Protein AF-A0A174RJ77-F1 (afdb_monomer_lite)

pLDDT: mean 95.98, std 3.33, range [72.75, 98.44]

Secondary structure (DSSP, 8-state):
--------TTTTTB-TTS--BPEEPSS-TTEEE-TTS-EEEHHHHHHHHHHHHHHHHHHHHTS-HHHHHHHHHHSGGGG-TTT--HHHHHHHHHHHHHHH--

Radius of gyration: 14.79 Å; chains: 1; bounding box: 37×21×44 Å

Foldseek 3Di:
DDDDDADLACLLQAFQQRQGGWAADPVDRQWTAGPVRDIDGSVVSSVQFRVLLVCLCVVLVPDDPVVSVVLCVQQVCSVPRNHGHNNSSVSSVVVVVVVVVD

Structure (mmCIF, N/CA/C/O backbone):
data_AF-A0A174RJ77-F1
#
_entry.id   AF-A0A174RJ77-F1
#
loop_
_atom_site.group_PDB
_atom_site.id
_atom_site.type_symbol
_atom_site.label_atom_id
_atom_site.label_alt_id
_atom_site.label_comp_id
_atom_site.label_asym_id
_atom_site.label_entity_id
_atom_site.label_seq_id
_atom_site.pdbx_PDB_ins_code
_atom_site.Cartn_x
_atom_site.Cartn_y
_atom_site.Cartn_z
_atom_site.occupancy
_atom_site.B_iso_or_equiv
_atom_site.auth_seq_id
_atom_site.auth_comp_id
_atom_site.auth_asym_id
_atom_site.auth_atom_id
_atom_site.pdbx_PDB_model_num
ATOM 1 N N . MET A 1 1 ? -22.106 -3.620 -12.571 1.00 86.31 1 MET A N 1
ATOM 2 C CA . MET A 1 1 ? -20.728 -3.411 -12.063 1.00 86.31 1 MET A CA 1
ATOM 3 C C . MET A 1 1 ? -20.733 -2.236 -11.085 1.00 86.31 1 MET A C 1
ATOM 5 O O . MET A 1 1 ? -21.348 -1.231 -11.412 1.00 86.31 1 MET A O 1
ATOM 9 N N . ARG A 1 2 ? -20.119 -2.347 -9.893 1.00 92.81 2 ARG A N 1
ATOM 10 C CA . ARG A 1 2 ? -19.950 -1.219 -8.948 1.00 92.81 2 ARG A CA 1
ATOM 11 C C . ARG A 1 2 ? -18.529 -0.665 -9.074 1.00 92.81 2 ARG A C 1
ATOM 13 O O . ARG A 1 2 ? -17.588 -1.449 -9.103 1.00 92.81 2 ARG A O 1
ATOM 20 N N . VAL A 1 3 ? -18.376 0.658 -9.144 1.00 94.00 3 VAL A N 1
ATOM 21 C CA . VAL A 1 3 ? -17.077 1.331 -9.320 1.00 94.00 3 VAL A CA 1
ATOM 22 C C . VAL A 1 3 ? -16.891 2.369 -8.219 1.00 94.00 3 VAL A C 1
ATOM 24 O O . VAL A 1 3 ? -17.810 3.120 -7.905 1.00 94.00 3 VAL A O 1
ATOM 27 N N . SER A 1 4 ? -15.691 2.427 -7.643 1.00 94.81 4 SER A N 1
ATOM 28 C CA . SER A 1 4 ? -15.309 3.415 -6.636 1.00 94.81 4 SER A CA 1
ATOM 29 C C . SER A 1 4 ? -13.977 4.056 -7.009 1.00 94.81 4 SER A C 1
ATOM 31 O O . SER A 1 4 ? -13.046 3.371 -7.423 1.00 94.81 4 SER A O 1
ATOM 33 N N . ARG A 1 5 ? -13.864 5.370 -6.806 1.00 95.50 5 ARG A N 1
ATOM 34 C CA . ARG A 1 5 ? -12.631 6.124 -7.056 1.00 95.50 5 ARG A CA 1
ATOM 35 C C . ARG A 1 5 ? -11.770 6.189 -5.797 1.00 95.50 5 ARG A C 1
ATOM 37 O O . ARG A 1 5 ? -12.289 6.340 -4.688 1.00 95.50 5 ARG A O 1
ATOM 44 N N . VAL A 1 6 ? -10.456 6.107 -5.980 1.00 95.56 6 VAL A N 1
ATOM 45 C CA . VAL A 1 6 ? -9.434 6.284 -4.938 1.00 95.56 6 VAL A CA 1
ATOM 46 C C . VAL A 1 6 ? -8.337 7.210 -5.454 1.00 95.56 6 VAL A C 1
ATOM 48 O O . VAL A 1 6 ? -8.186 7.396 -6.660 1.00 95.56 6 VAL A O 1
ATOM 51 N N . CYS A 1 7 ? -7.569 7.810 -4.546 1.00 94.25 7 CYS A N 1
ATOM 52 C CA . CYS A 1 7 ? -6.403 8.597 -4.934 1.00 94.25 7 CYS A CA 1
ATOM 53 C C . CYS A 1 7 ? -5.330 7.666 -5.517 1.00 94.25 7 CYS A C 1
ATOM 55 O O . CYS A 1 7 ? -4.891 6.745 -4.829 1.00 94.25 7 CYS A O 1
ATOM 57 N N . ALA A 1 8 ? -4.892 7.920 -6.750 1.00 94.19 8 ALA A N 1
ATOM 58 C CA . ALA A 1 8 ? -3.866 7.127 -7.436 1.00 94.19 8 ALA A CA 1
ATOM 59 C C . ALA A 1 8 ? -2.433 7.653 -7.227 1.00 94.19 8 ALA A C 1
ATOM 61 O O . ALA A 1 8 ? -1.474 7.070 -7.719 1.00 94.19 8 ALA A O 1
ATOM 62 N N . TRP A 1 9 ? -2.260 8.754 -6.492 1.00 96.50 9 TRP A N 1
ATOM 63 C CA . TRP A 1 9 ? -0.948 9.374 -6.300 1.00 96.50 9 TRP A CA 1
ATOM 64 C C . TRP A 1 9 ? 0.070 8.379 -5.719 1.00 96.50 9 TRP A C 1
ATOM 66 O O . TRP A 1 9 ? -0.235 7.716 -4.731 1.00 96.50 9 TRP A O 1
ATOM 76 N N . ASN A 1 10 ? 1.263 8.278 -6.308 1.00 96.75 10 ASN A N 1
ATOM 77 C CA . ASN A 1 10 ? 2.344 7.349 -5.940 1.00 96.75 10 ASN A CA 1
ATOM 78 C C . ASN A 1 10 ? 2.051 5.837 -6.042 1.00 96.75 10 ASN A C 1
ATOM 80 O O . ASN A 1 10 ? 2.937 5.052 -5.706 1.00 96.75 10 ASN A O 1
ATOM 84 N N . THR A 1 11 ? 0.882 5.375 -6.505 1.00 96.88 11 THR A N 1
ATOM 85 C CA . THR A 1 11 ? 0.582 3.924 -6.508 1.00 96.88 11 THR A CA 1
ATOM 86 C C . THR A 1 11 ? 1.549 3.120 -7.375 1.00 96.88 11 THR A C 1
ATOM 88 O O . THR A 1 11 ? 1.895 2.004 -7.002 1.00 96.88 11 THR A O 1
ATOM 91 N N . SER A 1 12 ? 2.026 3.691 -8.483 1.00 95.88 12 SER A N 1
ATOM 92 C CA . SER A 1 12 ? 3.028 3.082 -9.370 1.00 95.88 12 SER A CA 1
ATOM 93 C C . SER A 1 12 ? 4.480 3.382 -8.995 1.00 95.88 12 SER A C 1
ATOM 95 O O . SER A 1 12 ? 5.388 2.874 -9.648 1.00 95.88 12 SER A O 1
ATOM 97 N N . SER A 1 13 ? 4.700 4.270 -8.024 1.00 96.88 13 SER A N 1
ATOM 98 C CA . SER A 1 13 ? 6.037 4.706 -7.601 1.00 96.88 13 SER A CA 1
ATOM 99 C C . SER A 1 13 ? 6.495 3.998 -6.330 1.00 96.88 13 SER A C 1
ATOM 101 O O . SER A 1 13 ? 7.689 3.979 -6.057 1.00 96.88 13 SER A O 1
ATOM 103 N N . LEU A 1 14 ? 5.565 3.417 -5.567 1.00 98.06 14 LEU A N 1
ATOM 104 C CA . LEU A 1 14 ? 5.829 2.696 -4.324 1.00 98.06 14 LEU A CA 1
ATOM 105 C C . LEU A 1 14 ? 5.679 1.184 -4.522 1.00 98.06 14 LEU A C 1
ATOM 107 O O . LEU A 1 14 ? 4.740 0.712 -5.169 1.00 98.06 14 LEU A O 1
ATOM 111 N N . ALA A 1 15 ? 6.600 0.427 -3.938 1.00 98.31 15 ALA A N 1
ATOM 112 C CA . ALA A 1 15 ? 6.573 -1.023 -3.912 1.00 98.31 15 ALA A CA 1
ATOM 113 C C . ALA A 1 15 ? 5.388 -1.499 -3.069 1.00 98.31 15 ALA A C 1
ATOM 115 O O . ALA A 1 15 ? 5.152 -1.004 -1.964 1.00 98.31 15 ALA A O 1
ATOM 116 N N . TYR A 1 16 ? 4.623 -2.459 -3.588 1.00 98.31 16 TYR A N 1
ATOM 117 C CA . TYR A 1 16 ? 3.419 -2.928 -2.900 1.00 98.31 16 TYR A CA 1
ATOM 118 C C . TYR A 1 16 ? 3.715 -3.577 -1.538 1.00 98.31 16 TYR A C 1
ATOM 120 O O . TYR A 1 16 ? 2.834 -3.647 -0.682 1.00 98.31 16 TYR A O 1
ATOM 128 N N . ASP A 1 17 ? 4.936 -4.074 -1.340 1.00 97.69 17 ASP A N 1
ATOM 129 C CA . ASP A 1 17 ? 5.390 -4.754 -0.127 1.00 97.69 17 ASP A CA 1
ATOM 130 C C . ASP A 1 17 ? 5.868 -3.793 0.972 1.00 97.69 17 ASP A C 1
ATOM 132 O O . ASP A 1 17 ? 6.306 -4.247 2.025 1.00 97.69 17 ASP A O 1
ATOM 136 N N . GLY A 1 18 ? 5.750 -2.478 0.760 1.00 97.19 18 GLY A N 1
ATOM 137 C CA . GLY A 1 18 ? 6.141 -1.476 1.749 1.00 97.19 18 GLY A CA 1
ATOM 138 C C . GLY A 1 18 ? 7.624 -1.128 1.729 1.00 97.19 18 GLY A C 1
ATOM 139 O O . GLY A 1 18 ? 8.044 -0.286 2.516 1.00 97.19 18 GLY A O 1
ATOM 140 N N . SER A 1 19 ? 8.418 -1.678 0.804 1.00 97.31 19 SER A N 1
ATOM 141 C CA . SER A 1 19 ? 9.857 -1.406 0.747 1.00 97.31 19 SER A CA 1
ATOM 142 C C . SER A 1 19 ? 10.226 -0.011 0.210 1.00 97.31 19 SER A C 1
ATOM 144 O O . SER A 1 19 ? 11.354 0.186 -0.222 1.00 97.31 19 SER A O 1
ATOM 146 N N . GLY A 1 20 ? 9.299 0.943 0.122 1.00 96.81 20 GLY A N 1
ATOM 147 C CA . GLY A 1 20 ? 9.567 2.284 -0.409 1.00 96.81 20 GLY A CA 1
ATOM 148 C C . GLY A 1 20 ? 9.467 2.394 -1.934 1.00 96.81 20 GLY A C 1
ATOM 149 O O . GLY A 1 20 ? 8.632 1.747 -2.561 1.00 96.81 20 GLY A O 1
ATOM 150 N N . SER A 1 21 ? 10.263 3.280 -2.537 1.00 97.88 21 SER A N 1
ATOM 151 C CA . SER A 1 21 ? 10.147 3.613 -3.964 1.00 97.88 21 SER A CA 1
ATOM 152 C C . SER A 1 21 ? 10.695 2.518 -4.880 1.00 97.88 21 SER A C 1
ATOM 154 O O . SER A 1 21 ? 11.702 1.884 -4.567 1.00 97.88 21 SER A O 1
ATOM 156 N N . VAL A 1 22 ? 10.075 2.341 -6.047 1.00 98.00 22 VAL A N 1
ATOM 157 C CA . VAL A 1 22 ? 10.551 1.417 -7.089 1.00 98.00 22 VAL A CA 1
ATOM 158 C C . VAL A 1 22 ? 11.472 2.120 -8.085 1.00 98.00 22 VAL A C 1
ATOM 160 O O . VAL A 1 22 ? 11.252 3.280 -8.434 1.00 98.00 22 VAL A O 1
ATOM 163 N N . SER A 1 23 ? 12.466 1.399 -8.603 1.00 97.94 23 SER A N 1
ATOM 164 C CA . SER A 1 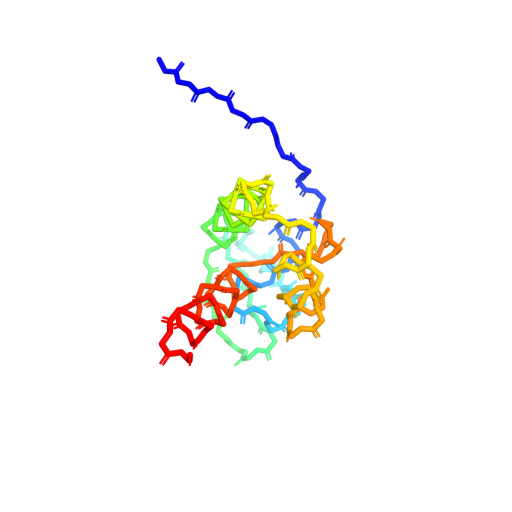23 ? 13.279 1.832 -9.743 1.00 97.94 23 SER A CA 1
ATOM 165 C C . SER A 1 23 ? 12.764 1.172 -11.020 1.00 97.94 23 SER A C 1
ATOM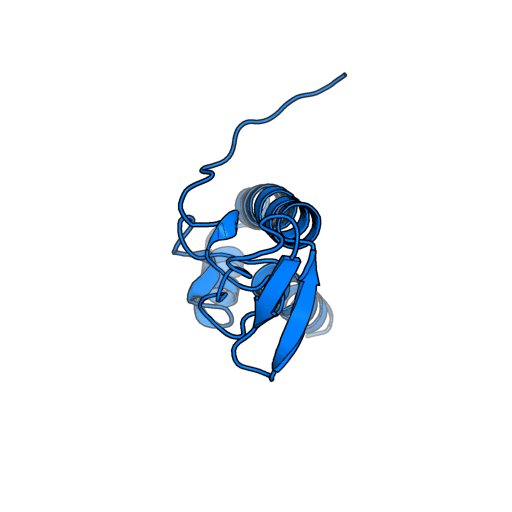 167 O O . SER A 1 23 ? 12.700 -0.055 -11.093 1.00 97.94 23 SER A O 1
ATOM 169 N N . ARG A 1 24 ? 12.342 1.958 -12.016 1.00 96.69 24 ARG A N 1
ATOM 170 C CA . ARG A 1 24 ? 11.845 1.417 -13.292 1.00 96.69 24 ARG A CA 1
ATOM 171 C C . ARG A 1 24 ? 13.002 0.975 -14.175 1.00 96.69 24 ARG A C 1
ATOM 173 O O . ARG A 1 24 ? 14.008 1.669 -14.279 1.00 96.69 24 ARG A O 1
ATOM 180 N N . ASP A 1 25 ? 12.821 -0.154 -14.847 1.00 96.19 25 ASP A N 1
ATOM 181 C CA . ASP A 1 25 ? 13.788 -0.628 -15.827 1.00 96.19 25 ASP A CA 1
ATOM 182 C C . ASP A 1 25 ? 13.740 0.282 -17.077 1.00 96.19 25 ASP A C 1
ATOM 184 O O . ASP A 1 25 ? 12.664 0.472 -17.654 1.00 96.19 25 ASP A O 1
ATOM 188 N N . PRO A 1 26 ? 14.876 0.874 -17.493 1.00 96.06 26 PRO A N 1
ATOM 189 C CA . PRO A 1 26 ? 14.922 1.804 -18.621 1.00 96.06 26 PRO A CA 1
ATOM 190 C C . PRO A 1 26 ? 14.754 1.118 -19.983 1.00 96.06 26 PRO A C 1
ATOM 192 O O . PRO A 1 26 ? 14.465 1.788 -20.968 1.00 96.06 26 PRO A O 1
ATOM 195 N N . LYS A 1 27 ? 14.958 -0.203 -20.062 1.00 96.75 27 LYS A N 1
ATOM 196 C CA . LYS A 1 27 ? 14.786 -0.994 -21.289 1.00 96.75 27 LYS A CA 1
ATOM 197 C C . LYS A 1 27 ? 13.413 -1.655 -21.350 1.00 96.75 27 LYS A C 1
ATOM 199 O O . LYS A 1 27 ? 12.919 -1.927 -22.439 1.00 96.75 27 LYS A O 1
ATOM 204 N N . ASN A 1 28 ? 12.801 -1.927 -20.197 1.00 96.75 28 ASN A N 1
ATOM 205 C CA . ASN A 1 28 ? 11.468 -2.512 -20.105 1.00 96.75 28 ASN A CA 1
ATOM 206 C C . ASN A 1 28 ? 10.636 -1.851 -18.998 1.00 96.75 28 ASN A C 1
ATOM 208 O O . ASN A 1 28 ? 10.596 -2.326 -17.865 1.00 96.75 28 ASN A O 1
ATOM 212 N N . HIS A 1 29 ? 9.895 -0.801 -19.350 1.00 93.75 29 HIS A N 1
ATOM 213 C CA . HIS A 1 29 ? 9.094 -0.024 -18.400 1.00 93.75 29 HIS A CA 1
ATOM 214 C C . HIS A 1 29 ? 7.972 -0.803 -17.691 1.00 93.75 29 HIS A C 1
ATOM 216 O O . HIS A 1 29 ? 7.457 -0.321 -16.679 1.00 93.75 29 HIS A O 1
ATOM 222 N N . SER A 1 30 ? 7.605 -1.999 -18.167 1.00 97.19 30 SER A N 1
ATOM 223 C CA . SER A 1 30 ? 6.668 -2.884 -17.466 1.00 97.19 30 SER A CA 1
ATOM 224 C C . SER A 1 30 ? 7.284 -3.532 -16.223 1.00 97.19 30 SER A C 1
ATOM 226 O O . SER A 1 30 ? 6.550 -4.089 -15.408 1.00 97.19 30 SER A O 1
ATOM 228 N N . LEU A 1 31 ? 8.610 -3.476 -16.060 1.00 98.19 31 LEU A N 1
ATOM 229 C CA . LEU A 1 31 ? 9.333 -4.026 -14.919 1.00 98.19 31 LEU A CA 1
ATOM 230 C C . LEU A 1 31 ? 9.933 -2.919 -14.046 1.00 98.19 31 LEU A C 1
ATOM 232 O O . LEU A 1 31 ? 10.412 -1.887 -14.521 1.00 98.19 31 LEU A O 1
ATOM 236 N N . CYS A 1 32 ? 9.956 -3.174 -12.745 1.00 98.00 32 CYS A N 1
ATOM 237 C CA . CYS A 1 32 ? 10.668 -2.371 -11.767 1.00 98.00 32 CYS A CA 1
ATOM 238 C C . CYS A 1 32 ? 11.417 -3.255 -10.773 1.00 98.00 32 CYS A C 1
ATOM 240 O O . CYS A 1 32 ? 11.167 -4.456 -10.660 1.00 98.00 32 CYS A O 1
ATOM 242 N N . VAL A 1 33 ? 12.356 -2.647 -10.060 1.00 98.38 33 VAL A N 1
ATOM 243 C CA . VAL A 1 33 ? 13.107 -3.265 -8.974 1.00 98.38 33 VAL A CA 1
ATOM 244 C C . VAL A 1 33 ? 12.769 -2.525 -7.688 1.00 98.38 33 VAL A C 1
ATOM 246 O O . VAL A 1 33 ? 12.814 -1.294 -7.632 1.00 98.38 33 VAL A O 1
ATOM 249 N N . PHE A 1 34 ? 12.372 -3.274 -6.669 1.00 98.25 34 PHE A N 1
ATOM 250 C CA . PHE A 1 34 ? 12.100 -2.753 -5.334 1.00 98.25 34 PHE A CA 1
ATOM 251 C C . PHE A 1 34 ? 13.416 -2.492 -4.597 1.00 98.25 34 PHE A C 1
ATOM 253 O O . PHE A 1 34 ? 14.462 -3.011 -4.986 1.00 98.25 34 PHE A O 1
ATOM 260 N N . GLN A 1 35 ? 13.384 -1.744 -3.494 1.00 97.44 35 GLN A N 1
ATOM 261 C CA . GLN A 1 35 ? 14.596 -1.499 -2.694 1.00 97.44 35 GLN A CA 1
ATOM 262 C C . GLN A 1 35 ? 15.196 -2.792 -2.118 1.00 97.44 35 GLN A C 1
ATOM 264 O O . GLN A 1 35 ? 16.396 -2.865 -1.885 1.00 97.44 35 GLN A O 1
ATOM 269 N N . THR A 1 36 ? 14.381 -3.838 -1.964 1.00 97.00 36 THR A N 1
ATOM 270 C CA . THR A 1 36 ? 14.811 -5.189 -1.567 1.00 97.00 36 THR A CA 1
ATOM 271 C C . THR A 1 36 ? 15.564 -5.952 -2.665 1.00 97.00 36 THR A C 1
ATOM 273 O O . THR A 1 36 ? 15.982 -7.084 -2.442 1.00 97.00 36 THR A O 1
ATOM 276 N N . GLY A 1 37 ? 15.702 -5.388 -3.871 1.00 97.06 37 GLY A N 1
ATOM 277 C CA . GLY A 1 37 ? 16.277 -6.059 -5.043 1.00 97.06 37 GLY A CA 1
ATOM 278 C C . GLY A 1 37 ? 15.283 -6.939 -5.808 1.00 97.06 37 GLY A C 1
ATOM 279 O O . GLY A 1 37 ? 15.609 -7.476 -6.867 1.00 97.06 37 GLY A O 1
ATOM 280 N N . LYS A 1 38 ? 14.043 -7.068 -5.323 1.00 97.44 38 LYS A N 1
ATOM 281 C CA . LYS A 1 38 ? 12.991 -7.830 -5.998 1.00 97.44 38 LYS A CA 1
ATOM 282 C C . LYS A 1 38 ? 12.603 -7.173 -7.324 1.00 97.44 38 LYS A C 1
ATOM 284 O O . LYS A 1 38 ? 12.113 -6.046 -7.333 1.00 97.44 38 LYS A O 1
ATOM 289 N N . ARG A 1 39 ? 12.746 -7.901 -8.436 1.00 97.81 39 ARG A N 1
ATOM 290 C CA . ARG A 1 39 ? 12.211 -7.493 -9.745 1.00 97.81 39 ARG A CA 1
ATOM 291 C C . ARG A 1 39 ? 10.738 -7.885 -9.857 1.00 97.81 39 ARG A C 1
ATOM 293 O O . ARG A 1 39 ? 10.372 -9.016 -9.541 1.00 97.81 39 ARG A O 1
ATOM 300 N N . TYR A 1 40 ? 9.891 -6.962 -10.294 1.00 98.25 40 TYR A N 1
ATOM 301 C CA . TYR A 1 40 ? 8.444 -7.159 -10.340 1.00 98.25 40 TYR A CA 1
ATOM 302 C C . TYR A 1 40 ? 7.787 -6.366 -11.472 1.00 98.25 40 TYR A C 1
ATOM 304 O O . TYR A 1 40 ? 8.403 -5.477 -12.053 1.00 98.25 40 TYR A O 1
ATOM 312 N N . ASN A 1 41 ? 6.532 -6.686 -11.792 1.00 98.31 41 ASN A N 1
ATOM 313 C CA . ASN A 1 41 ? 5.758 -5.939 -12.780 1.00 98.31 41 ASN A CA 1
ATOM 314 C C . ASN A 1 41 ? 5.190 -4.639 -12.171 1.00 98.31 41 ASN A C 1
ATOM 316 O O . ASN A 1 41 ? 4.576 -4.659 -11.099 1.00 98.31 41 ASN A O 1
ATOM 320 N N . CYS A 1 42 ? 5.387 -3.517 -12.867 1.00 97.25 42 CYS A N 1
ATOM 321 C CA . CYS A 1 42 ? 4.962 -2.182 -12.442 1.00 97.25 42 CYS A CA 1
ATOM 322 C C . CYS A 1 42 ? 3.443 -2.083 -12.257 1.00 97.25 42 CYS A C 1
ATOM 324 O O . CYS A 1 42 ? 2.977 -1.609 -11.218 1.00 97.25 42 CYS A O 1
ATOM 326 N N . ASP A 1 43 ? 2.680 -2.540 -13.251 1.00 97.75 43 ASP A N 1
ATOM 327 C CA . ASP A 1 43 ? 1.220 -2.415 -13.286 1.00 97.75 43 ASP A CA 1
ATOM 328 C C . ASP A 1 43 ? 0.564 -3.300 -12.229 1.00 97.75 43 ASP A C 1
ATOM 330 O O . ASP A 1 43 ? -0.393 -2.889 -11.572 1.00 97.75 43 ASP A O 1
ATOM 334 N N . LEU A 1 44 ? 1.120 -4.489 -11.993 1.00 98.25 44 LEU A N 1
ATOM 335 C CA . LEU A 1 44 ? 0.665 -5.397 -10.948 1.00 98.25 44 LEU A CA 1
ATOM 336 C C . LEU A 1 44 ? 0.926 -4.814 -9.552 1.00 98.25 44 LEU A C 1
ATOM 338 O O . LEU A 1 44 ? 0.018 -4.790 -8.722 1.00 98.25 44 LEU A O 1
ATOM 342 N N . SER A 1 45 ? 2.125 -4.267 -9.309 1.00 98.12 45 SER A N 1
ATOM 343 C CA . SER A 1 45 ? 2.427 -3.545 -8.062 1.00 98.12 45 SER A CA 1
ATOM 344 C C . SER A 1 45 ? 1.458 -2.376 -7.843 1.00 98.12 45 SER A C 1
ATOM 346 O O . SER A 1 45 ? 0.880 -2.230 -6.765 1.00 98.12 45 SER A O 1
ATOM 348 N N . ALA A 1 46 ? 1.225 -1.567 -8.881 1.00 98.19 46 ALA A N 1
ATOM 349 C CA . ALA A 1 46 ? 0.310 -0.432 -8.819 1.00 98.19 46 ALA A CA 1
ATOM 350 C C . ALA A 1 46 ? -1.144 -0.859 -8.564 1.00 98.19 46 ALA A C 1
ATOM 352 O O . ALA A 1 46 ? -1.840 -0.225 -7.767 1.00 98.19 46 ALA A O 1
ATOM 353 N N . SER A 1 47 ? -1.590 -1.948 -9.193 1.00 98.38 47 SER A N 1
ATOM 354 C CA . SER A 1 47 ? -2.939 -2.503 -9.035 1.00 98.38 47 SER A CA 1
ATOM 355 C C . SER A 1 47 ? -3.200 -2.949 -7.598 1.00 98.38 47 SER A C 1
ATOM 357 O O . SER A 1 47 ? -4.249 -2.6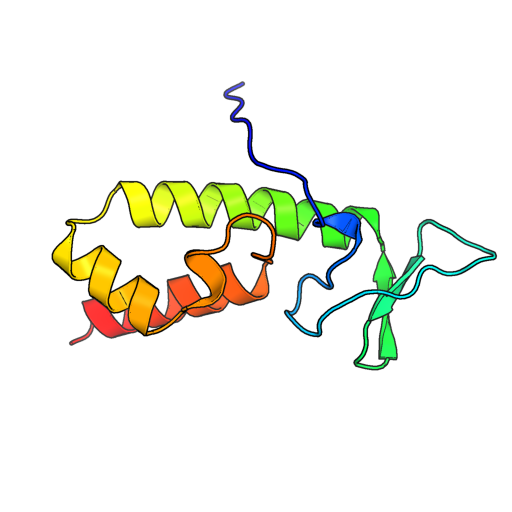16 -7.039 1.00 98.38 47 SER A O 1
ATOM 359 N N . TYR A 1 48 ? -2.228 -3.606 -6.954 1.00 98.19 48 TYR A N 1
ATOM 360 C CA . TYR A 1 48 ? -2.327 -3.938 -5.531 1.00 98.19 48 TYR A CA 1
ATOM 361 C C . TYR A 1 48 ? -2.463 -2.692 -4.658 1.00 98.19 48 TYR A C 1
ATOM 363 O O . TYR A 1 48 ? -3.314 -2.659 -3.773 1.00 98.19 48 TYR A O 1
ATOM 371 N N . ASN A 1 49 ? -1.690 -1.641 -4.932 1.00 98.25 49 ASN A N 1
ATOM 372 C CA . ASN A 1 49 ? -1.755 -0.397 -4.165 1.00 98.25 49 ASN A CA 1
ATOM 373 C C . ASN A 1 49 ? -3.094 0.339 -4.341 1.00 98.25 49 ASN A C 1
ATOM 375 O O . ASN A 1 49 ? -3.643 0.867 -3.373 1.00 98.25 49 ASN A O 1
ATOM 379 N N . ILE A 1 50 ? -3.656 0.348 -5.554 1.00 98.12 50 ILE A N 1
ATOM 380 C CA . ILE A 1 50 ? -4.987 0.916 -5.827 1.00 98.12 50 ILE A CA 1
ATOM 381 C C . ILE A 1 50 ? -6.063 0.150 -5.046 1.00 98.12 50 ILE A C 1
ATOM 383 O O . ILE A 1 50 ? -6.881 0.770 -4.360 1.00 98.12 50 ILE A O 1
ATOM 387 N N . GLY A 1 51 ? -6.039 -1.185 -5.107 1.00 97.44 51 GLY A N 1
ATOM 388 C CA . GLY A 1 51 ? -6.962 -2.037 -4.357 1.00 97.44 51 GLY A CA 1
ATOM 389 C C . GLY A 1 51 ? -6.823 -1.849 -2.845 1.00 97.44 51 GLY A C 1
ATOM 390 O O . GLY A 1 51 ? -7.821 -1.650 -2.153 1.00 97.44 51 GLY A O 1
ATOM 391 N N . ALA A 1 52 ? -5.589 -1.810 -2.339 1.00 97.94 52 ALA A N 1
ATOM 392 C CA . ALA A 1 52 ? -5.300 -1.607 -0.924 1.00 97.94 52 ALA A CA 1
ATOM 393 C C . ALA A 1 52 ? -5.926 -0.318 -0.388 1.00 97.94 52 ALA A C 1
ATOM 395 O O . ALA A 1 52 ? -6.596 -0.333 0.641 1.00 97.94 52 ALA A O 1
ATOM 396 N N . ARG A 1 53 ? -5.803 0.789 -1.127 1.00 97.31 53 ARG A N 1
ATOM 397 C CA . ARG A 1 53 ? -6.400 2.077 -0.741 1.00 97.31 53 ARG A CA 1
ATOM 398 C C . ARG A 1 53 ? -7.919 2.038 -0.660 1.00 97.31 53 ARG A C 1
ATOM 400 O O . ARG A 1 53 ? -8.491 2.719 0.191 1.00 97.31 53 ARG A O 1
ATOM 407 N N . TYR A 1 54 ? -8.573 1.276 -1.535 1.00 97.12 54 TYR A N 1
ATOM 408 C CA . TYR A 1 54 ? -10.017 1.079 -1.456 1.00 97.12 54 TYR A CA 1
ATOM 409 C C . TYR A 1 54 ? -10.387 0.317 -0.182 1.00 97.12 54 TYR A C 1
ATOM 411 O O . TYR A 1 54 ? -11.168 0.828 0.618 1.00 97.12 54 TYR A O 1
ATOM 419 N N . PHE A 1 55 ? -9.781 -0.850 0.047 1.00 97.44 55 PHE A N 1
ATOM 420 C CA . PHE A 1 55 ? -10.115 -1.687 1.199 1.00 97.44 55 PHE A CA 1
ATOM 421 C C . PHE A 1 55 ? -9.767 -1.026 2.533 1.00 97.44 55 PHE A C 1
ATOM 423 O O . PHE A 1 55 ? -10.610 -1.019 3.421 1.00 97.44 55 PHE A O 1
ATOM 430 N N . ILE A 1 56 ? -8.601 -0.384 2.662 1.00 97.44 56 ILE A N 1
ATOM 431 C CA . ILE A 1 56 ? -8.237 0.388 3.863 1.00 97.44 56 ILE A CA 1
ATOM 432 C C . ILE A 1 56 ? -9.313 1.438 4.170 1.00 97.44 56 ILE A C 1
ATOM 434 O O . ILE A 1 56 ? -9.750 1.568 5.312 1.00 97.44 56 ILE A O 1
ATOM 438 N N . ARG A 1 57 ? -9.781 2.175 3.151 1.00 96.12 57 ARG A N 1
ATOM 439 C CA . ARG A 1 57 ? -10.829 3.186 3.330 1.00 96.12 57 ARG A CA 1
ATOM 440 C C . ARG A 1 57 ? -12.142 2.563 3.788 1.00 96.12 57 ARG A C 1
ATOM 442 O O . ARG A 1 57 ? -12.743 3.097 4.714 1.00 96.12 57 ARG A O 1
ATOM 449 N N . GLU A 1 58 ? -12.606 1.504 3.128 1.00 96.38 58 GLU A N 1
ATOM 450 C CA . GLU A 1 58 ? -13.896 0.888 3.462 1.00 96.38 58 GLU A CA 1
ATOM 451 C C . GLU A 1 58 ? -13.876 0.235 4.847 1.00 96.38 58 GLU A C 1
ATOM 453 O O . GLU A 1 58 ? -14.800 0.467 5.620 1.00 96.38 58 GLU A O 1
ATOM 458 N N . LEU A 1 59 ? -12.797 -0.477 5.192 1.00 96.25 59 LEU A N 1
ATOM 459 C CA . LEU A 1 59 ? -12.620 -1.103 6.504 1.00 96.25 59 LEU A CA 1
ATOM 460 C C . LEU A 1 59 ? -12.620 -0.059 7.625 1.00 96.25 59 L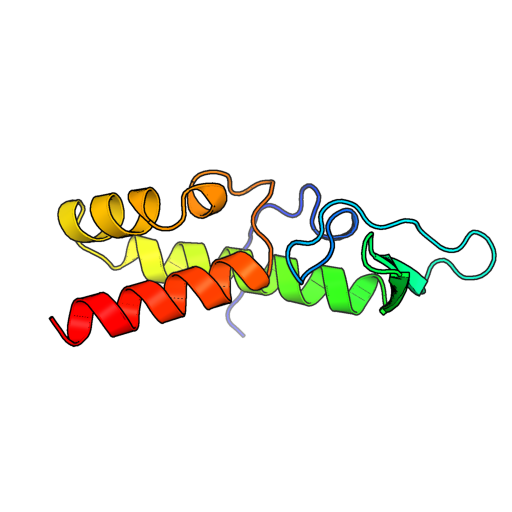EU A C 1
ATOM 462 O O . LEU A 1 59 ? -13.387 -0.175 8.573 1.00 96.25 59 LEU A O 1
ATOM 466 N N . LEU A 1 60 ? -11.812 1.001 7.508 1.00 95.94 60 LEU A N 1
ATOM 467 C CA . LEU A 1 60 ? -11.746 2.035 8.547 1.00 95.94 60 LEU A CA 1
ATOM 468 C C . LEU A 1 60 ? -13.029 2.869 8.630 1.00 95.94 60 LEU A C 1
ATOM 470 O O . LEU A 1 60 ? -13.397 3.316 9.713 1.00 95.94 60 LEU A O 1
ATOM 474 N N . LYS A 1 61 ? -13.718 3.098 7.503 1.00 95.12 61 LYS A N 1
ATOM 475 C CA . LYS A 1 61 ? -14.970 3.870 7.468 1.00 95.12 61 LYS A CA 1
ATOM 476 C C . LYS A 1 61 ? -16.099 3.173 8.229 1.00 95.12 61 LYS A C 1
ATOM 478 O O . LYS A 1 61 ? -16.951 3.870 8.771 1.00 95.12 61 LYS A O 1
ATOM 483 N N . SER A 1 62 ? -16.128 1.841 8.246 1.00 94.81 62 SER A N 1
ATOM 484 C CA . SER A 1 62 ? -17.171 1.081 8.944 1.00 94.81 62 SER A CA 1
ATOM 485 C C . SER A 1 62 ? -17.002 1.016 10.464 1.00 94.81 62 SER A C 1
ATOM 487 O O . SER A 1 62 ? -17.932 0.588 11.140 1.00 94.81 62 SER A O 1
ATOM 489 N N . LEU A 1 63 ? -15.848 1.417 11.005 1.00 95.38 63 LEU A N 1
ATOM 490 C CA . LEU A 1 63 ? -15.542 1.259 12.427 1.00 95.38 63 LEU A CA 1
ATOM 491 C C . LEU A 1 63 ? -15.975 2.470 13.269 1.00 95.38 63 LEU A C 1
ATOM 493 O O . LEU A 1 63 ? -15.923 3.609 12.787 1.00 95.38 63 LEU A O 1
ATOM 497 N N . PRO A 1 64 ? -16.316 2.258 14.555 1.00 96.00 64 PRO A N 1
ATOM 498 C CA . PRO A 1 64 ? -16.443 3.337 15.525 1.00 96.00 64 PRO A CA 1
ATOM 499 C C . PRO A 1 64 ? -15.155 4.160 15.630 1.00 96.00 64 PRO A C 1
ATOM 501 O O . PRO A 1 64 ? -14.046 3.652 15.454 1.00 96.00 64 PRO A O 1
ATOM 504 N N . VAL A 1 65 ? -15.291 5.444 15.973 1.00 95.81 65 VAL A N 1
ATOM 505 C CA . VAL A 1 65 ? -14.160 6.391 16.033 1.00 95.81 65 VAL A CA 1
ATOM 506 C C . VAL A 1 65 ? -13.048 5.902 16.966 1.00 95.81 65 VAL A C 1
ATOM 508 O O . VAL A 1 65 ? -11.873 6.037 16.631 1.00 95.81 65 VAL A O 1
ATOM 511 N N . THR A 1 66 ? -13.405 5.298 18.101 1.00 95.44 66 THR A N 1
ATOM 512 C CA . THR A 1 66 ? -12.445 4.777 19.083 1.00 95.44 66 THR A CA 1
ATOM 513 C C . THR A 1 66 ? -11.599 3.642 18.507 1.00 95.44 66 THR A C 1
ATOM 515 O O . THR A 1 66 ? -10.373 3.724 18.530 1.00 95.44 66 THR A O 1
ATOM 518 N N . GLU A 1 67 ? -12.233 2.621 17.925 1.00 95.06 67 GLU A N 1
ATOM 519 C CA . GLU A 1 67 ? -11.538 1.482 17.305 1.00 95.06 67 GLU A CA 1
ATOM 520 C C . GLU A 1 67 ? -10.680 1.924 16.123 1.00 95.06 67 GLU A C 1
ATOM 522 O O . GLU A 1 67 ? -9.517 1.536 16.001 1.00 95.06 67 GLU A O 1
ATOM 527 N N . ARG A 1 68 ? -11.231 2.805 15.282 1.00 96.19 68 ARG A N 1
ATOM 528 C CA . ARG A 1 68 ? -10.493 3.407 14.177 1.00 96.19 68 ARG A CA 1
ATOM 529 C C . ARG A 1 68 ? -9.243 4.130 14.678 1.00 96.19 68 ARG A C 1
ATOM 531 O O . ARG A 1 68 ? -8.171 3.918 14.125 1.00 96.19 68 ARG A O 1
ATOM 538 N N . SER A 1 69 ? -9.361 4.957 15.716 1.00 95.88 69 SER A N 1
ATOM 539 C CA . SER A 1 69 ? -8.230 5.698 16.288 1.00 95.88 69 SER A CA 1
ATOM 540 C C . SER A 1 69 ? -7.136 4.758 16.807 1.00 95.88 69 SER A C 1
ATOM 542 O O . SER A 1 69 ? -5.956 4.968 16.517 1.00 95.88 69 SER A O 1
ATOM 544 N N . LEU A 1 70 ? -7.523 3.678 17.498 1.00 95.69 70 LEU A N 1
ATOM 545 C CA . LEU A 1 70 ? -6.596 2.652 17.984 1.00 95.69 70 LEU A CA 1
ATOM 546 C C . LEU A 1 70 ? -5.852 1.965 16.831 1.00 95.69 70 LEU A C 1
ATOM 548 O O . LEU A 1 70 ? -4.628 1.847 16.871 1.00 95.69 70 LEU A O 1
ATOM 552 N N . LEU A 1 71 ? -6.562 1.553 15.778 1.00 96.50 71 LEU A N 1
ATOM 553 C CA . LEU A 1 71 ? -5.952 0.926 14.602 1.00 96.50 71 LEU A CA 1
ATOM 554 C C . LEU A 1 71 ? -5.031 1.880 13.846 1.00 96.50 71 LEU A C 1
ATOM 556 O O . LEU A 1 71 ? -3.920 1.503 13.485 1.00 96.50 71 LEU A O 1
ATOM 560 N N . GLU A 1 72 ? -5.454 3.125 13.631 1.00 96.12 72 GLU A N 1
ATOM 561 C CA . GLU A 1 72 ? -4.623 4.124 12.964 1.00 96.12 72 GLU A CA 1
ATOM 562 C C . GLU A 1 72 ? -3.378 4.500 13.794 1.00 96.12 72 GLU A C 1
ATOM 564 O O . GLU A 1 72 ? -2.399 4.991 13.232 1.00 96.12 72 GLU A O 1
ATOM 569 N N . ALA A 1 73 ? -3.399 4.304 15.118 1.00 95.88 73 ALA A N 1
ATOM 570 C CA . ALA A 1 73 ? -2.220 4.447 15.971 1.00 95.88 73 ALA A CA 1
ATOM 571 C C . ALA A 1 73 ? -1.252 3.262 15.820 1.00 95.88 73 ALA A C 1
ATOM 573 O O . ALA A 1 73 ? -0.042 3.475 15.785 1.00 95.88 73 ALA A O 1
ATOM 574 N N . LYS A 1 74 ? -1.772 2.034 15.680 1.00 96.44 74 LYS A N 1
ATOM 575 C CA . LYS A 1 74 ? -0.960 0.827 15.441 1.00 96.44 74 LYS A CA 1
ATOM 576 C C . LYS A 1 74 ? -0.397 0.751 14.021 1.00 96.44 74 LYS A C 1
ATOM 578 O O . LYS A 1 74 ? 0.710 0.261 13.836 1.00 96.44 74 LYS A O 1
ATOM 583 N N . VAL A 1 75 ? -1.128 1.269 13.031 1.00 96.75 75 VAL A N 1
ATOM 584 C CA . VAL A 1 75 ? -0.723 1.282 11.615 1.00 96.75 75 VAL A CA 1
ATOM 585 C C . VAL A 1 75 ? -0.712 2.719 11.072 1.00 96.75 75 VAL A C 1
ATOM 587 O O . VAL A 1 75 ? -1.550 3.078 10.244 1.00 96.75 75 VAL A O 1
ATOM 590 N N . PRO A 1 76 ? 0.240 3.578 11.490 1.00 95.31 76 PRO A N 1
ATOM 591 C CA . PRO A 1 76 ? 0.268 4.993 11.106 1.00 95.31 76 PRO A CA 1
ATOM 592 C C . PRO A 1 76 ? 0.168 5.299 9.599 1.00 95.31 76 PRO A C 1
ATOM 594 O O . PRO A 1 76 ? -0.474 6.300 9.250 1.00 95.31 76 PRO A O 1
ATOM 597 N N . PRO A 1 77 ? 0.744 4.488 8.678 1.00 94.25 77 PRO A N 1
ATOM 598 C CA . PRO A 1 77 ? 0.654 4.750 7.243 1.00 94.25 77 PRO A CA 1
ATOM 599 C C . PRO A 1 77 ? -0.775 4.870 6.702 1.00 94.25 77 PRO A C 1
ATOM 601 O O . PRO A 1 77 ? -0.992 5.640 5.765 1.00 94.25 77 PRO A O 1
ATOM 604 N N . VAL A 1 78 ? -1.770 4.200 7.303 1.00 94.94 78 VAL A N 1
ATOM 605 C CA . VAL A 1 78 ? -3.167 4.221 6.816 1.00 94.94 78 VAL A CA 1
ATOM 606 C C . VAL A 1 78 ? -3.818 5.608 6.903 1.00 94.94 78 VAL A C 1
ATOM 608 O O . VAL A 1 78 ? -4.780 5.889 6.184 1.00 94.94 78 VAL A O 1
ATOM 611 N N . LYS A 1 79 ? -3.260 6.519 7.718 1.00 92.44 79 LYS A N 1
ATOM 612 C CA . LYS A 1 79 ? -3.682 7.929 7.776 1.00 92.44 79 LYS A CA 1
ATOM 613 C C . LYS A 1 79 ? -3.309 8.695 6.501 1.00 92.44 79 LYS A C 1
ATOM 615 O O . LYS A 1 79 ? -3.992 9.650 6.127 1.00 92.44 79 LYS A O 1
ATOM 620 N N . ARG A 1 80 ? -2.238 8.292 5.806 1.00 91.44 80 ARG A N 1
ATOM 621 C CA . ARG A 1 80 ? -1.700 8.979 4.620 1.00 91.44 80 ARG A CA 1
ATOM 622 C C . ARG A 1 80 ? -2.085 8.251 3.336 1.00 91.44 80 ARG A C 1
ATOM 624 O O . ARG A 1 80 ? -1.308 7.505 2.748 1.00 91.44 80 ARG A O 1
ATOM 631 N N . ARG A 1 81 ? -3.280 8.561 2.829 1.00 87.12 81 ARG A N 1
ATOM 632 C CA . ARG A 1 81 ? -3.865 7.933 1.624 1.00 87.12 81 ARG A CA 1
ATOM 633 C C . ARG A 1 81 ? -2.977 7.961 0.373 1.00 87.12 81 ARG A C 1
ATOM 635 O O . ARG A 1 81 ? -3.148 7.117 -0.497 1.00 87.12 81 ARG A O 1
ATOM 642 N N . THR A 1 82 ? -2.075 8.932 0.252 1.00 93.62 82 THR A N 1
ATOM 643 C CA . THR A 1 82 ? -1.164 9.086 -0.895 1.00 93.62 82 THR A CA 1
ATOM 644 C C . THR A 1 82 ? 0.042 8.153 -0.843 1.00 93.62 82 THR A C 1
ATOM 646 O O . THR A 1 82 ? 0.714 8.001 -1.861 1.00 93.62 82 THR A O 1
ATOM 649 N N . SER A 1 83 ? 0.320 7.521 0.298 1.00 94.31 83 SER A N 1
ATOM 650 C CA . SER A 1 83 ? 1.450 6.608 0.481 1.00 94.31 83 SER A CA 1
ATOM 651 C C . SER A 1 83 ? 1.047 5.194 0.890 1.00 94.31 83 SER A C 1
ATOM 653 O O . SER A 1 83 ? 1.927 4.347 0.935 1.00 94.31 83 SER A O 1
ATOM 655 N N . CYS A 1 84 ? -0.240 4.913 1.142 1.00 96.06 84 CYS A N 1
ATOM 656 C CA . CYS A 1 84 ? -0.663 3.554 1.486 1.00 96.06 84 CYS A CA 1
ATOM 657 C C . CYS A 1 84 ? -0.411 2.574 0.333 1.00 96.06 84 CYS A C 1
ATOM 659 O O . CYS A 1 84 ? -0.767 2.861 -0.824 1.00 96.06 84 CYS A O 1
ATOM 661 N N . VAL A 1 85 ? 0.129 1.412 0.686 1.00 98.06 85 VAL A N 1
ATOM 662 C CA . VAL A 1 85 ? 0.427 0.277 -0.191 1.00 98.06 85 VAL A CA 1
ATOM 663 C C . VAL A 1 85 ? -0.212 -1.010 0.337 1.00 98.06 85 VAL A C 1
ATOM 665 O O 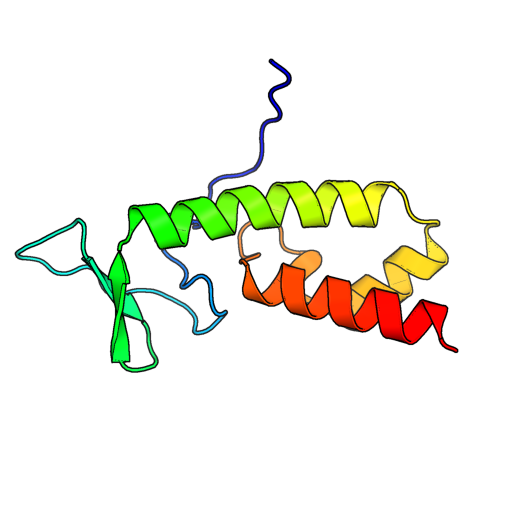. VAL A 1 85 ? -0.854 -1.029 1.386 1.00 98.06 85 VAL A O 1
ATOM 668 N N . TYR A 1 86 ? -0.072 -2.110 -0.401 1.00 98.31 86 TYR A N 1
ATOM 669 C CA . TYR A 1 86 ? -0.670 -3.393 -0.019 1.00 98.31 86 TYR A CA 1
ATOM 670 C C . TYR A 1 86 ? -0.160 -3.955 1.316 1.00 98.31 86 TYR A C 1
ATOM 672 O O . TYR A 1 86 ? -0.947 -4.534 2.065 1.00 98.31 86 TYR A O 1
ATOM 680 N N . ALA A 1 87 ? 1.111 -3.742 1.659 1.00 98.31 87 ALA A N 1
ATOM 681 C CA . ALA A 1 87 ? 1.639 -4.118 2.970 1.00 98.31 87 ALA A CA 1
ATOM 682 C C . ALA A 1 87 ? 0.882 -3.453 4.132 1.00 98.31 87 ALA A C 1
ATOM 684 O O . ALA A 1 87 ? 0.579 -4.130 5.111 1.00 98.31 87 ALA A O 1
ATOM 685 N N . ASP A 1 88 ? 0.477 -2.186 3.990 1.00 98.06 88 ASP A N 1
ATOM 686 C CA . ASP A 1 88 ? -0.299 -1.487 5.022 1.00 98.06 88 ASP A CA 1
ATOM 687 C C . ASP A 1 88 ? -1.688 -2.105 5.209 1.00 98.06 88 ASP A C 1
ATOM 689 O O . ASP A 1 88 ? -2.192 -2.167 6.326 1.00 98.06 88 ASP A O 1
ATOM 693 N N . LEU A 1 89 ? -2.315 -2.590 4.127 1.00 98.25 89 LEU A N 1
ATOM 694 C CA . LEU A 1 89 ? -3.587 -3.313 4.222 1.00 98.25 89 LEU A CA 1
ATOM 695 C C . LEU A 1 89 ? -3.406 -4.635 4.976 1.00 98.25 89 LEU A C 1
ATOM 697 O O . LEU A 1 89 ? -4.247 -4.973 5.808 1.00 98.25 89 LEU A O 1
ATOM 701 N N . LYS A 1 90 ? -2.331 -5.381 4.690 1.00 98.44 90 LYS A N 1
ATOM 702 C CA . LYS A 1 90 ? -2.035 -6.632 5.401 1.00 98.44 90 LYS A CA 1
ATOM 703 C C . LYS A 1 90 ? -1.829 -6.386 6.892 1.00 98.44 90 LYS A C 1
ATOM 705 O O . LYS A 1 90 ? -2.397 -7.112 7.700 1.00 98.44 90 LYS A O 1
ATOM 710 N N . GLU A 1 91 ? -1.055 -5.360 7.233 1.00 98.25 91 GLU A N 1
ATOM 711 C CA . GLU A 1 91 ? -0.797 -4.992 8.623 1.00 98.25 91 GLU A CA 1
ATOM 712 C C . GLU A 1 91 ? -2.075 -4.515 9.322 1.00 98.25 91 GLU A C 1
ATOM 714 O O . GLU A 1 91 ? -2.392 -4.977 10.413 1.00 98.25 91 GLU A O 1
ATOM 719 N N . LEU A 1 92 ? -2.877 -3.668 8.666 1.00 97.88 92 LEU A N 1
ATOM 720 C CA . LEU A 1 92 ? -4.180 -3.252 9.185 1.00 97.88 92 LEU A CA 1
ATOM 721 C C . LEU A 1 92 ? -5.073 -4.458 9.480 1.00 97.88 92 LEU A C 1
ATOM 723 O O . LEU A 1 92 ? -5.660 -4.531 10.555 1.00 97.88 92 LEU A O 1
ATOM 727 N N . HIS A 1 93 ? -5.160 -5.407 8.548 1.00 97.19 93 HIS A N 1
ATOM 728 C CA . HIS A 1 93 ? -5.972 -6.603 8.729 1.00 97.19 93 HIS A CA 1
ATOM 729 C C . HIS A 1 93 ? -5.474 -7.455 9.904 1.00 97.19 93 HIS A C 1
ATOM 731 O O . HIS A 1 93 ? -6.278 -7.862 10.736 1.00 97.19 93 HIS A O 1
ATOM 737 N N . LEU A 1 94 ? -4.157 -7.648 10.033 1.00 97.94 94 LEU A N 1
ATOM 738 C CA . LEU A 1 94 ? -3.561 -8.342 11.176 1.00 97.94 94 LEU A CA 1
ATOM 739 C C . LEU A 1 94 ? -3.927 -7.666 12.507 1.00 97.94 94 LEU A C 1
ATOM 741 O O . LEU A 1 94 ? -4.376 -8.336 13.435 1.00 97.94 94 LEU A O 1
ATOM 745 N N . GLN A 1 95 ? -3.796 -6.339 12.598 1.00 97.50 95 GLN A N 1
ATOM 746 C CA . GLN A 1 95 ? -4.138 -5.597 13.816 1.00 97.50 95 GLN A CA 1
ATOM 747 C C . GLN A 1 95 ? -5.635 -5.640 14.142 1.00 97.50 95 GLN A C 1
ATOM 749 O O . GLN A 1 95 ? -5.999 -5.653 15.318 1.00 97.50 95 GLN A O 1
ATOM 754 N N . MET A 1 96 ? -6.500 -5.685 13.126 1.00 95.94 96 MET A N 1
ATOM 755 C CA . MET A 1 96 ? -7.939 -5.881 13.313 1.00 95.94 96 MET A CA 1
ATOM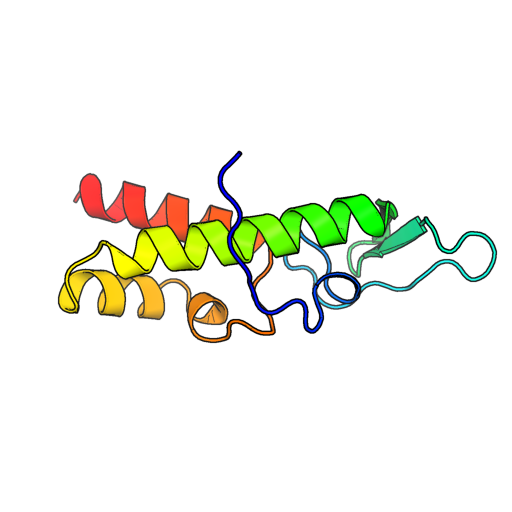 756 C C . MET A 1 96 ? -8.247 -7.253 13.916 1.00 95.94 96 MET A C 1
ATOM 758 O O . MET A 1 96 ? -9.047 -7.330 14.843 1.00 95.94 96 MET A O 1
ATOM 762 N N . GLU A 1 97 ? -7.606 -8.322 13.439 1.00 95.75 97 GLU A N 1
ATOM 763 C CA . GLU A 1 97 ? -7.805 -9.667 13.994 1.00 95.75 97 GLU A CA 1
ATOM 764 C C . GLU A 1 97 ? -7.269 -9.782 15.430 1.00 95.75 97 GLU A C 1
ATOM 766 O O . GLU A 1 97 ? -7.935 -10.361 16.284 1.00 95.75 97 GLU A O 1
ATOM 771 N N . ILE A 1 98 ? -6.131 -9.148 15.741 1.00 95.31 98 ILE A N 1
ATOM 772 C CA . ILE A 1 98 ? -5.607 -9.083 17.117 1.00 95.31 98 ILE A CA 1
ATOM 773 C C . ILE A 1 98 ? -6.594 -8.374 18.054 1.00 95.31 98 ILE A C 1
ATOM 775 O O . ILE A 1 98 ? -6.802 -8.832 19.172 1.00 95.31 98 ILE A O 1
ATOM 779 N N . LEU A 1 99 ? -7.209 -7.267 17.621 1.00 90.06 99 LEU A N 1
ATOM 780 C CA . LEU A 1 99 ? -8.189 -6.544 18.442 1.00 90.06 99 LEU A CA 1
ATOM 781 C C . LEU A 1 99 ? -9.490 -7.323 18.658 1.00 90.06 99 LEU A C 1
ATOM 783 O O . LEU A 1 99 ? -10.113 -7.144 19.693 1.00 90.06 99 LEU A O 1
ATOM 787 N N . LYS A 1 100 ? -9.903 -8.172 17.710 1.00 88.38 100 LYS A N 1
ATOM 788 C CA . LYS A 1 100 ? -11.078 -9.043 17.883 1.00 88.38 100 LYS A CA 1
ATOM 789 C C . LYS A 1 100 ? -10.830 -10.195 18.857 1.00 88.38 100 LYS A C 1
ATOM 791 O O . LYS A 1 100 ? -11.788 -10.740 19.393 1.00 88.38 100 LYS A O 1
ATOM 796 N N . ALA A 1 101 ? -9.574 -10.611 19.006 1.00 87.62 101 ALA A N 1
ATOM 797 C CA . ALA A 1 101 ? -9.175 -11.728 19.856 1.00 87.62 101 ALA A CA 1
ATOM 798 C C . ALA A 1 101 ? -8.840 -11.319 21.305 1.00 87.62 101 ALA A C 1
ATOM 800 O O . ALA A 1 101 ? -8.598 -12.202 22.127 1.00 87.62 101 ALA A O 1
ATOM 801 N N . ALA A 1 102 ? -8.783 -10.015 21.593 1.00 72.75 102 ALA A N 1
ATOM 802 C CA . ALA A 1 102 ? -8.518 -9.440 22.912 1.00 72.75 102 ALA A CA 1
ATOM 803 C C . ALA A 1 102 ? -9.825 -9.106 23.642 1.00 72.75 102 ALA A C 1
ATOM 805 O O . ALA A 1 102 ? -9.854 -9.295 24.878 1.00 72.75 102 ALA A O 1
#

Sequence (102 aa):
MRVSRVCAWNTSSLAYDGSGSVSRDPKNHSLCVFQTGKRYNCDLSASYNIGARYFIRELLKSLPVTERSLLEAKVPPVKRRTSCVYADLKELHLQMEILKAA

Organism: NCBI:txid40520